Protein AF-A0AAD9L0F9-F1 (afdb_monomer)

Nearest PDB structures (foldseek):
  2arp-assembly1_F-2  TM=4.685E-01  e=6.648E+00  Rattus norvegicus

Radius of gyration: 15.91 Å; Cα contacts (8 Å, |Δi|>4): 81; chains: 1; bounding box: 35×24×46 Å

Mean predicted aligned error: 8.91 Å

Structure (mmCIF, N/CA/C/O backbone):
data_AF-A0AAD9L0F9-F1
#
_entry.id   AF-A0AAD9L0F9-F1
#
loop_
_atom_site.group_PDB
_atom_site.id
_atom_site.type_symbol
_atom_site.label_atom_id
_atom_site.label_alt_id
_atom_site.label_comp_id
_atom_site.label_asym_id
_atom_site.label_entity_id
_atom_site.label_seq_id
_atom_site.pdbx_PDB_ins_code
_atom_site.Cartn_x
_atom_site.Cartn_y
_atom_site.Cartn_z
_atom_site.occupancy
_atom_site.B_iso_or_equiv
_atom_site.auth_seq_id
_atom_site.auth_comp_id
_atom_site.auth_asym_id
_atom_site.auth_atom_id
_atom_site.pdbx_PDB_model_num
ATOM 1 N N . MET A 1 1 ? -2.535 0.886 19.279 1.00 85.19 1 MET A N 1
ATOM 2 C CA . MET A 1 1 ? -1.214 0.235 19.424 1.00 85.19 1 MET A CA 1
ATOM 3 C C . MET A 1 1 ? -0.715 -0.176 18.039 1.00 85.19 1 MET A C 1
ATOM 5 O O . MET A 1 1 ? -1.526 -0.684 17.273 1.00 85.19 1 MET A O 1
ATOM 9 N N . PRO A 1 2 ? 0.547 0.106 17.666 1.00 89.12 2 PRO A N 1
ATOM 10 C CA . PRO A 1 2 ? 1.113 -0.340 16.391 1.00 89.12 2 PRO A CA 1
ATOM 11 C C . PRO A 1 2 ? 1.592 -1.800 16.456 1.00 89.12 2 PRO A C 1
ATOM 13 O O . PRO A 1 2 ? 2.161 -2.222 17.460 1.00 89.12 2 PRO A O 1
ATOM 16 N N . PHE A 1 3 ? 1.400 -2.548 15.371 1.00 86.69 3 PHE A N 1
ATOM 17 C CA . PHE A 1 3 ? 1.924 -3.895 15.153 1.00 86.69 3 PHE A CA 1
ATOM 18 C C . PHE A 1 3 ? 2.208 -4.110 13.661 1.00 86.69 3 PHE A C 1
ATOM 20 O O . PHE A 1 3 ? 1.314 -3.962 12.830 1.00 86.69 3 PHE A O 1
ATOM 27 N N . LEU A 1 4 ? 3.450 -4.475 13.325 1.00 88.62 4 LEU A N 1
ATOM 28 C CA . LEU A 1 4 ? 3.916 -4.608 11.937 1.00 88.62 4 LEU A CA 1
ATOM 29 C C . LEU A 1 4 ? 3.576 -3.350 11.105 1.00 88.62 4 LEU A C 1
ATOM 31 O O . LEU A 1 4 ? 3.992 -2.245 11.459 1.00 88.62 4 LEU A O 1
ATOM 35 N N . ASP A 1 5 ? 2.801 -3.532 10.035 1.00 87.75 5 ASP A N 1
ATOM 36 C CA . ASP A 1 5 ? 2.369 -2.506 9.085 1.00 87.75 5 ASP A CA 1
ATOM 37 C C . ASP A 1 5 ? 1.025 -1.858 9.470 1.00 87.75 5 ASP A C 1
ATOM 39 O O . ASP A 1 5 ? 0.464 -1.107 8.675 1.00 87.75 5 ASP A O 1
ATOM 43 N N . ALA A 1 6 ? 0.477 -2.134 10.659 1.00 91.19 6 ALA A N 1
ATOM 44 C CA . ALA A 1 6 ? -0.840 -1.657 11.073 1.00 91.19 6 ALA A CA 1
ATOM 45 C C . ALA A 1 6 ? -0.819 -0.965 12.445 1.00 91.19 6 ALA A C 1
ATOM 47 O O . ALA A 1 6 ? -0.097 -1.355 13.359 1.00 91.19 6 ALA A O 1
ATOM 48 N N . ILE A 1 7 ? -1.661 0.048 12.623 1.00 94.00 7 ILE A N 1
ATOM 49 C CA . ILE A 1 7 ? -2.118 0.523 13.928 1.00 94.00 7 ILE A CA 1
ATOM 50 C C . ILE A 1 7 ? -3.521 -0.015 14.134 1.00 94.00 7 ILE A C 1
ATOM 52 O O . ILE A 1 7 ? -4.372 0.144 13.264 1.00 94.00 7 ILE A O 1
ATOM 56 N N . PHE A 1 8 ? -3.778 -0.572 15.312 1.00 93.44 8 PHE A N 1
ATOM 57 C CA . PHE A 1 8 ? -5.137 -0.831 15.758 1.00 93.44 8 PHE A CA 1
ATOM 58 C C . PHE A 1 8 ? -5.550 0.112 16.883 1.00 93.44 8 PHE A C 1
ATOM 60 O O . PHE A 1 8 ? -4.780 0.392 17.811 1.00 93.44 8 PHE A O 1
ATOM 67 N N . THR A 1 9 ? -6.791 0.572 16.804 1.00 94.00 9 THR A N 1
ATOM 68 C CA . THR A 1 9 ? -7.411 1.497 17.749 1.00 94.00 9 THR A CA 1
ATOM 69 C C . THR A 1 9 ? -8.755 0.924 18.162 1.00 94.00 9 THR A C 1
ATOM 71 O O . THR A 1 9 ? -9.591 0.618 17.313 1.00 94.00 9 THR A O 1
ATOM 74 N N . ARG A 1 10 ? -8.963 0.764 19.470 1.00 94.88 10 ARG A N 1
ATOM 75 C CA . ARG A 1 10 ? -10.257 0.355 20.015 1.00 94.88 10 ARG A CA 1
ATOM 76 C C . ARG A 1 10 ? -11.195 1.561 20.005 1.00 94.88 10 ARG A C 1
ATOM 78 O O . ARG A 1 10 ? -10.814 2.622 20.494 1.00 94.88 10 ARG A O 1
ATOM 85 N N . LYS A 1 11 ? -12.379 1.398 19.425 1.00 93.81 11 LYS A N 1
ATOM 86 C CA . LYS A 1 11 ? -13.441 2.406 19.415 1.00 93.81 11 LYS A CA 1
ATOM 87 C C . LYS A 1 11 ? -14.258 2.344 20.709 1.00 93.81 11 LYS A C 1
ATOM 89 O O . LYS A 1 11 ? -14.167 1.378 21.467 1.00 93.81 11 LYS A O 1
ATOM 94 N N . GLU A 1 12 ? -15.072 3.370 20.940 1.00 94.75 12 GLU A N 1
ATOM 95 C CA . GLU A 1 12 ? -15.952 3.477 22.114 1.00 94.75 12 GLU A CA 1
ATOM 96 C C . GLU A 1 12 ? -16.996 2.352 22.177 1.00 94.75 12 GLU A C 1
ATOM 98 O O . GLU A 1 12 ? -17.285 1.840 23.254 1.00 94.75 12 GLU A O 1
ATOM 103 N N . ASP A 1 13 ? -17.481 1.894 21.020 1.00 95.06 13 ASP A N 1
ATOM 104 C CA . ASP A 1 13 ? -18.403 0.755 20.883 1.00 95.06 13 ASP A CA 1
ATOM 105 C C . ASP A 1 13 ? -17.738 -0.616 21.131 1.00 95.06 13 ASP A C 1
ATOM 107 O O . ASP A 1 13 ? -18.387 -1.658 21.060 1.00 95.06 13 ASP A O 1
ATOM 111 N N . GLY A 1 14 ? -16.433 -0.636 21.416 1.00 93.00 14 GLY A N 1
ATOM 112 C CA . GLY A 1 14 ? -15.652 -1.846 21.644 1.00 93.00 14 GLY A CA 1
ATOM 113 C C . GLY A 1 14 ? -15.100 -2.506 20.378 1.00 93.00 14 GLY A C 1
ATOM 114 O O . GLY A 1 14 ? -14.283 -3.418 20.511 1.00 93.00 14 GLY A O 1
ATOM 115 N N . SER A 1 15 ? -15.465 -2.040 19.178 1.00 94.44 15 SER A N 1
ATOM 116 C CA . SER A 1 15 ? -14.901 -2.530 17.915 1.00 94.44 15 SER A CA 1
ATOM 117 C C . SER A 1 15 ? -13.447 -2.079 17.717 1.00 94.44 15 SER A C 1
ATOM 119 O O . SER A 1 15 ? -12.946 -1.173 18.392 1.00 94.44 15 SER A O 1
ATOM 121 N N . VAL A 1 16 ? -12.733 -2.728 16.792 1.00 93.88 16 VAL A N 1
ATOM 122 C CA . VAL A 1 16 ? -11.330 -2.418 16.488 1.00 93.88 16 VAL A CA 1
ATOM 123 C C . VAL A 1 16 ? -11.218 -1.850 15.082 1.00 93.88 16 VAL A C 1
ATOM 125 O O . VAL A 1 16 ? -11.619 -2.476 14.105 1.00 93.88 16 VAL A O 1
ATOM 128 N N . LYS A 1 17 ? -10.636 -0.658 14.992 1.00 94.06 17 LYS A N 1
ATOM 129 C CA . LYS A 1 17 ? -10.247 -0.008 13.746 1.00 94.06 17 LYS A CA 1
ATOM 130 C C . LYS A 1 17 ? -8.794 -0.329 13.437 1.00 94.06 17 LYS A C 1
ATOM 132 O O . LYS A 1 17 ? -7.956 -0.187 14.326 1.00 94.06 17 LYS A O 1
ATOM 137 N N . PHE A 1 18 ? -8.494 -0.657 12.186 1.00 94.94 18 PHE A N 1
ATOM 138 C CA . PHE A 1 18 ? -7.125 -0.810 11.702 1.00 94.94 18 PHE A CA 1
ATOM 139 C C . PHE A 1 18 ? -6.796 0.267 10.666 1.00 94.94 18 PHE A C 1
ATOM 141 O O . PHE A 1 18 ? -7.629 0.612 9.827 1.00 94.94 18 PHE A O 1
ATOM 148 N N . THR A 1 19 ? -5.578 0.800 10.730 1.00 94.25 19 THR A N 1
ATOM 149 C CA . THR A 1 19 ? -5.014 1.743 9.753 1.00 94.25 19 THR A CA 1
ATOM 150 C C . THR A 1 19 ? -3.576 1.366 9.440 1.00 94.25 19 THR A C 1
ATOM 152 O O . THR A 1 19 ? -2.895 0.786 10.281 1.00 94.25 19 THR A O 1
ATOM 155 N N . LEU A 1 20 ? -3.076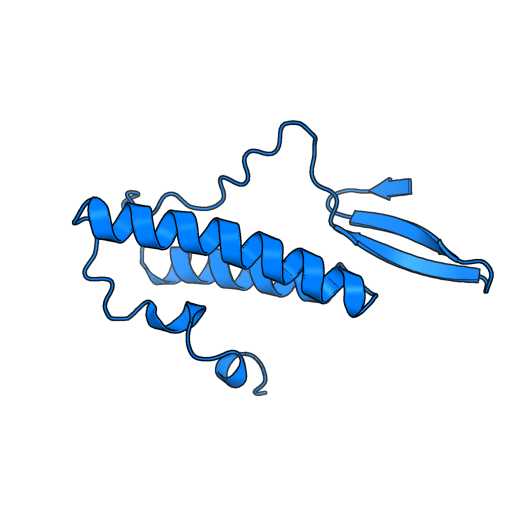 1.723 8.260 1.00 93.06 20 LEU A N 1
ATOM 156 C CA . LEU A 1 20 ? -1.677 1.472 7.916 1.00 93.06 20 LEU A CA 1
ATOM 157 C C . LEU A 1 20 ? -0.713 2.282 8.790 1.00 93.06 20 LEU A C 1
ATOM 159 O O . LEU A 1 20 ? -0.930 3.463 9.053 1.00 93.06 20 LEU A O 1
ATOM 163 N N . GLN A 1 21 ? 0.386 1.646 9.191 1.00 91.00 21 GLN A N 1
ATOM 164 C CA . GLN A 1 21 ? 1.487 2.286 9.894 1.00 91.00 21 GLN A CA 1
ATOM 165 C C . GLN A 1 21 ? 2.671 2.493 8.956 1.00 91.00 21 GLN A C 1
ATOM 167 O O . GLN A 1 21 ? 3.209 1.546 8.386 1.00 91.00 21 GLN A O 1
ATOM 172 N N . ARG A 1 22 ? 3.141 3.739 8.857 1.00 90.38 22 ARG A N 1
ATOM 173 C CA . ARG A 1 22 ? 4.412 4.086 8.206 1.00 90.38 22 ARG A CA 1
ATOM 174 C C . ARG A 1 22 ? 5.371 4.651 9.245 1.00 90.38 22 ARG A C 1
ATOM 176 O O . ARG A 1 22 ? 4.999 5.489 10.063 1.00 90.38 22 ARG A O 1
ATOM 183 N N . LYS A 1 23 ? 6.622 4.184 9.234 1.00 89.69 23 LYS A N 1
ATOM 184 C CA . LYS A 1 23 ? 7.674 4.741 10.097 1.00 89.69 23 LYS A CA 1
ATOM 185 C C . LYS A 1 23 ? 8.026 6.157 9.639 1.00 89.69 23 LYS A C 1
ATOM 187 O O . LYS A 1 23 ? 7.954 6.455 8.453 1.00 89.69 23 LYS A O 1
ATOM 192 N N . LYS A 1 24 ? 8.507 6.999 10.559 1.00 89.75 24 LYS A N 1
ATOM 193 C CA . LYS A 1 24 ? 8.978 8.362 10.241 1.00 89.75 24 LYS A CA 1
ATOM 194 C C . LYS A 1 24 ? 10.090 8.383 9.180 1.00 89.75 24 LYS A C 1
ATOM 196 O O . LYS A 1 24 ? 10.217 9.351 8.447 1.00 89.75 24 LYS A O 1
ATOM 201 N N . THR A 1 25 ? 10.884 7.317 9.098 1.00 92.69 25 THR A N 1
ATOM 202 C CA . THR A 1 25 ? 11.967 7.145 8.117 1.00 92.69 25 THR A CA 1
ATOM 203 C C . THR A 1 25 ? 11.522 6.461 6.819 1.00 92.69 25 THR A C 1
ATOM 205 O O . THR A 1 25 ? 12.364 6.140 5.986 1.00 92.69 25 THR A O 1
ATOM 208 N N . HIS A 1 26 ? 10.226 6.189 6.636 1.00 90.25 26 HIS A N 1
ATOM 209 C CA . HIS A 1 26 ? 9.713 5.577 5.413 1.00 90.25 26 HIS A CA 1
ATOM 210 C C . HIS A 1 26 ? 9.822 6.567 4.246 1.00 90.25 26 HIS A C 1
ATOM 212 O O . HIS A 1 26 ? 9.276 7.663 4.312 1.00 90.25 26 HIS A O 1
ATOM 218 N N . THR A 1 27 ? 10.518 6.178 3.179 1.00 90.06 27 THR A N 1
ATOM 219 C CA . THR A 1 27 ? 10.778 7.034 2.006 1.00 90.06 27 THR A CA 1
ATOM 220 C C . THR A 1 27 ? 9.718 6.908 0.915 1.00 90.06 27 THR A C 1
ATOM 222 O O . THR A 1 27 ? 9.844 7.529 -0.134 1.00 90.06 27 THR A O 1
ATOM 225 N N . ASP A 1 28 ? 8.718 6.044 1.119 1.00 89.56 28 ASP A N 1
ATOM 226 C CA . ASP A 1 28 ? 7.769 5.608 0.089 1.00 89.56 28 ASP A CA 1
ATOM 227 C C . ASP A 1 28 ? 8.439 4.967 -1.144 1.00 89.56 28 ASP A C 1
ATOM 229 O O . ASP A 1 28 ? 7.768 4.723 -2.148 1.00 89.56 28 ASP A O 1
ATOM 233 N N . GLN A 1 29 ? 9.733 4.610 -1.050 1.00 86.62 29 GLN A N 1
ATOM 234 C CA . GLN A 1 29 ? 10.527 3.995 -2.114 1.00 86.62 29 GLN A CA 1
ATOM 235 C C . GLN A 1 29 ? 10.209 2.506 -2.302 1.00 86.62 29 GLN A C 1
ATOM 237 O O . GLN A 1 29 ? 10.906 1.634 -1.789 1.00 86.62 29 GLN A O 1
ATOM 242 N N . HIS A 1 30 ? 9.146 2.201 -3.045 1.00 84.44 30 HIS A N 1
ATOM 243 C CA . HIS A 1 30 ? 8.685 0.823 -3.239 1.00 84.44 30 HIS A CA 1
ATOM 244 C C . HIS A 1 30 ? 9.186 0.157 -4.521 1.00 84.44 30 HIS A C 1
ATOM 246 O O . HIS A 1 30 ? 9.263 -1.069 -4.587 1.00 84.44 30 HIS A O 1
ATOM 252 N N . LEU A 1 31 ? 9.478 0.940 -5.560 1.00 80.38 31 LEU A N 1
ATOM 253 C CA . LEU A 1 31 ? 9.766 0.402 -6.883 1.00 80.38 31 LEU A CA 1
ATOM 254 C C . LEU A 1 31 ? 10.764 1.284 -7.627 1.00 80.38 31 LEU A C 1
ATOM 256 O O . LEU A 1 31 ? 10.512 2.462 -7.858 1.00 80.38 31 LEU A O 1
ATOM 260 N N . ASN A 1 32 ? 11.877 0.691 -8.059 1.00 80.31 32 ASN A N 1
ATOM 261 C CA . ASN A 1 32 ? 12.779 1.330 -9.009 1.00 80.31 32 ASN A CA 1
ATOM 262 C C . ASN A 1 32 ? 12.415 0.892 -10.433 1.00 80.31 32 ASN A C 1
ATOM 264 O O . ASN A 1 32 ? 12.691 -0.239 -10.835 1.00 80.31 32 ASN A O 1
ATOM 268 N N . PHE A 1 33 ? 11.816 1.788 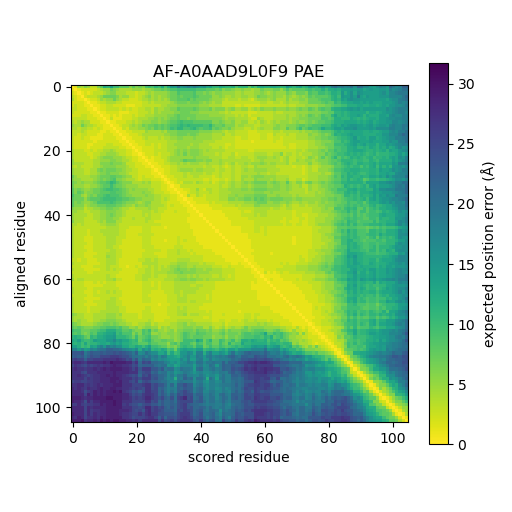-11.217 1.00 72.88 33 PHE A N 1
ATOM 269 C CA . PHE A 1 33 ? 11.430 1.478 -12.595 1.00 72.88 33 PHE A CA 1
ATOM 270 C C . PHE A 1 33 ? 12.621 1.293 -13.538 1.00 72.88 33 PHE A C 1
ATOM 272 O O . PHE A 1 33 ? 12.473 0.576 -14.526 1.00 72.88 33 PHE A O 1
ATOM 279 N N . ALA A 1 34 ? 13.793 1.834 -13.202 1.00 75.00 34 ALA A N 1
ATOM 280 C CA . ALA A 1 34 ? 15.029 1.647 -13.957 1.00 75.00 34 ALA A CA 1
ATOM 281 C C . ALA A 1 34 ? 15.690 0.280 -13.746 1.00 75.00 34 ALA A C 1
ATOM 283 O O . ALA A 1 34 ? 16.595 -0.082 -14.492 1.00 75.00 34 ALA A O 1
ATOM 284 N N . SER A 1 35 ? 15.249 -0.505 -12.757 1.00 81.12 35 SER A N 1
ATOM 285 C CA . SER A 1 35 ? 15.813 -1.837 -12.535 1.00 81.12 35 SER A CA 1
ATOM 286 C C . SER A 1 35 ? 15.529 -2.768 -13.721 1.00 81.12 35 SER A C 1
ATOM 288 O O . SER A 1 35 ? 14.469 -2.691 -14.351 1.00 81.12 35 SER A O 1
ATOM 290 N N . HIS A 1 36 ? 16.427 -3.719 -13.984 1.00 82.75 36 HIS A N 1
ATOM 291 C CA . HIS A 1 36 ? 16.256 -4.743 -15.025 1.00 82.75 36 HIS A CA 1
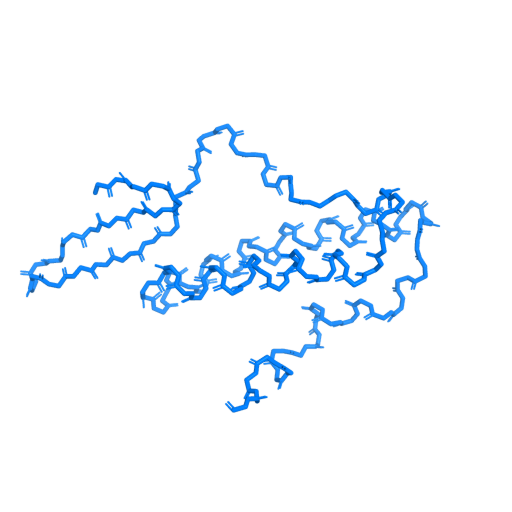ATOM 292 C C . HIS A 1 36 ? 15.267 -5.862 -14.622 1.00 82.75 36 HIS A C 1
ATOM 294 O O . HIS A 1 36 ? 15.395 -7.014 -15.021 1.00 82.75 36 HIS A O 1
ATOM 300 N N . GLN A 1 37 ? 14.279 -5.556 -13.779 1.00 81.06 37 GLN A N 1
ATOM 301 C CA . GLN A 1 37 ? 13.265 -6.526 -13.375 1.00 81.06 37 GLN A CA 1
ATOM 302 C C . GLN A 1 37 ? 12.172 -6.673 -14.445 1.00 81.06 37 GLN A C 1
ATOM 304 O O . GLN A 1 3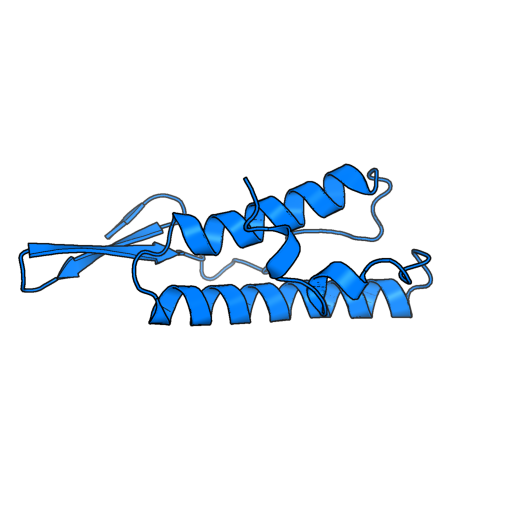7 ? 11.756 -5.666 -15.037 1.00 81.06 37 GLN A O 1
ATOM 309 N N . PRO A 1 38 ? 11.638 -7.893 -14.651 1.00 84.88 38 PRO A N 1
ATOM 310 C CA . PRO A 1 38 ? 10.517 -8.124 -15.551 1.00 84.88 38 PRO A CA 1
ATOM 311 C C . PRO A 1 38 ? 9.297 -7.255 -15.220 1.00 84.88 38 PRO A C 1
ATOM 313 O O . PRO A 1 38 ? 8.961 -7.027 -14.055 1.00 84.88 38 PRO A O 1
ATOM 316 N N . LYS A 1 39 ? 8.563 -6.832 -16.256 1.00 79.19 39 LYS A N 1
ATOM 317 C CA . LYS A 1 39 ? 7.368 -5.979 -16.112 1.00 79.19 39 LYS A CA 1
ATOM 318 C C . LYS A 1 39 ? 6.327 -6.564 -15.149 1.00 79.19 39 LYS A C 1
ATOM 320 O O . LYS A 1 39 ? 5.771 -5.833 -14.334 1.00 79.19 39 LYS A O 1
ATOM 325 N N . HIS A 1 40 ? 6.084 -7.875 -15.211 1.00 79.56 40 HIS A N 1
ATOM 326 C CA . HIS A 1 40 ? 5.084 -8.536 -14.368 1.00 79.56 40 HIS A CA 1
ATOM 327 C C . HIS A 1 40 ? 5.415 -8.430 -12.870 1.00 79.56 40 HIS A C 1
ATOM 329 O O . HIS A 1 40 ? 4.508 -8.269 -12.059 1.00 79.56 40 HIS A O 1
ATOM 335 N N . GLN A 1 41 ? 6.701 -8.450 -12.503 1.00 83.50 41 GLN A N 1
ATOM 336 C CA . GLN A 1 41 ? 7.143 -8.314 -11.116 1.00 83.50 41 GLN A CA 1
ATOM 337 C C . GLN A 1 41 ? 6.879 -6.896 -10.600 1.00 83.50 41 GLN A C 1
ATOM 339 O O . GLN A 1 41 ? 6.320 -6.721 -9.519 1.00 83.50 41 GLN A O 1
ATOM 344 N N . LYS A 1 42 ? 7.194 -5.880 -11.415 1.00 80.19 42 LYS A N 1
ATOM 345 C CA . LYS A 1 42 ? 6.912 -4.470 -11.105 1.00 80.19 42 LYS A CA 1
ATOM 346 C C . LYS A 1 42 ? 5.409 -4.230 -10.907 1.00 80.19 42 LYS A C 1
ATOM 348 O O . LYS A 1 42 ? 5.005 -3.599 -9.935 1.00 80.19 42 LYS A O 1
ATOM 353 N N . LEU A 1 43 ? 4.570 -4.800 -11.776 1.00 82.19 43 LEU A N 1
ATOM 354 C CA . LEU A 1 43 ? 3.108 -4.749 -11.638 1.00 82.19 43 LEU A CA 1
ATOM 355 C C . LEU A 1 43 ? 2.602 -5.506 -10.402 1.00 82.19 43 LEU A C 1
ATOM 357 O O . LEU A 1 43 ? 1.669 -5.047 -9.747 1.00 82.19 43 LEU A O 1
ATOM 361 N N . GLY A 1 44 ? 3.215 -6.643 -10.066 1.00 84.94 44 GLY A N 1
ATOM 362 C CA . GLY A 1 44 ? 2.906 -7.403 -8.855 1.00 84.94 44 GLY A CA 1
ATOM 363 C C . GLY A 1 44 ? 3.107 -6.575 -7.587 1.00 84.94 44 GLY A C 1
ATOM 364 O O . GLY A 1 44 ? 2.240 -6.576 -6.717 1.00 84.94 44 GLY A O 1
ATOM 365 N N . ILE A 1 45 ? 4.187 -5.790 -7.528 1.00 87.94 45 ILE A N 1
ATOM 366 C CA . ILE A 1 45 ? 4.458 -4.869 -6.413 1.00 87.94 45 ILE A CA 1
ATOM 367 C C . ILE A 1 45 ? 3.358 -3.807 -6.310 1.00 87.94 45 ILE A C 1
ATOM 369 O O . ILE A 1 45 ? 2.800 -3.606 -5.235 1.00 87.94 45 ILE A O 1
ATOM 373 N N . VAL A 1 46 ? 2.986 -3.174 -7.427 1.00 85.75 46 VAL A N 1
ATOM 374 C CA . VAL A 1 46 ? 1.905 -2.171 -7.449 1.00 85.75 46 VAL A CA 1
ATOM 375 C C . VAL A 1 46 ? 0.585 -2.762 -6.944 1.00 85.75 46 VAL A C 1
ATOM 377 O O . VAL A 1 46 ? -0.076 -2.166 -6.094 1.00 85.75 46 VAL A O 1
ATOM 380 N N . ARG A 1 47 ? 0.218 -3.959 -7.418 1.00 87.50 47 ARG A N 1
ATOM 381 C CA . ARG A 1 47 ? -0.996 -4.661 -6.974 1.00 87.50 47 ARG A CA 1
ATOM 382 C C . ARG A 1 47 ? -0.954 -4.980 -5.485 1.00 87.50 47 ARG A C 1
ATOM 384 O O . ARG A 1 47 ? -1.942 -4.746 -4.799 1.00 87.50 47 ARG A O 1
ATOM 391 N N . ALA A 1 48 ? 0.178 -5.471 -4.985 1.00 90.12 48 ALA A N 1
ATOM 392 C CA . ALA A 1 48 ? 0.344 -5.789 -3.573 1.00 90.12 48 ALA A CA 1
ATOM 393 C C . ALA A 1 48 ? 0.187 -4.545 -2.684 1.00 90.12 48 ALA A C 1
ATOM 395 O O . ALA A 1 48 ? -0.508 -4.612 -1.675 1.00 90.12 48 ALA A O 1
ATOM 396 N N . LEU A 1 49 ? 0.758 -3.401 -3.079 1.00 89.88 49 LEU A N 1
ATOM 397 C CA . LEU A 1 49 ? 0.622 -2.141 -2.336 1.00 89.88 49 LEU A CA 1
ATOM 398 C C . LEU A 1 49 ? -0.828 -1.653 -2.282 1.00 89.88 49 LEU A C 1
ATOM 400 O O . LEU A 1 49 ? -1.304 -1.276 -1.215 1.00 89.88 49 LEU A O 1
ATOM 404 N N . MET A 1 50 ? -1.533 -1.695 -3.414 1.00 89.62 50 MET A N 1
ATOM 405 C CA . MET A 1 50 ? -2.937 -1.280 -3.486 1.00 89.62 50 MET A CA 1
ATOM 406 C C . MET A 1 50 ? -3.844 -2.215 -2.684 1.00 89.62 50 MET A C 1
ATOM 408 O O . MET A 1 50 ? -4.678 -1.743 -1.916 1.00 89.62 50 MET A O 1
ATOM 412 N N . ASN A 1 51 ? -3.637 -3.529 -2.805 1.00 91.44 51 ASN A N 1
ATOM 413 C CA . ASN A 1 51 ? -4.374 -4.520 -2.026 1.00 91.44 51 ASN A CA 1
ATOM 414 C C . ASN A 1 51 ? -4.135 -4.325 -0.525 1.00 91.44 51 ASN A C 1
ATOM 416 O O . ASN A 1 51 ? -5.070 -4.366 0.259 1.00 91.44 51 ASN A O 1
AT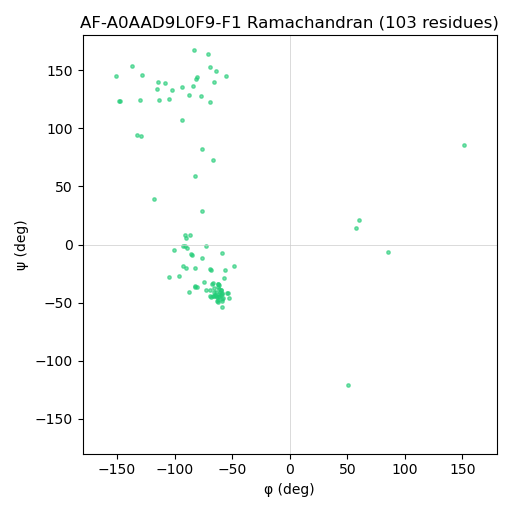OM 420 N N . ARG A 1 52 ? -2.893 -4.030 -0.124 1.00 91.50 52 ARG A N 1
ATOM 421 C CA . ARG A 1 52 ? -2.539 -3.757 1.272 1.00 91.50 52 ARG A CA 1
ATOM 422 C C . ARG A 1 52 ? -3.298 -2.558 1.852 1.00 91.50 52 ARG A C 1
ATOM 424 O O . ARG A 1 52 ? -3.710 -2.614 3.007 1.00 91.50 52 ARG A O 1
ATOM 431 N N . CYS A 1 53 ? -3.499 -1.489 1.079 1.00 91.44 53 CYS A N 1
ATOM 432 C CA . CYS A 1 53 ? -4.302 -0.345 1.526 1.00 91.44 53 CYS A CA 1
ATOM 433 C C . CYS A 1 53 ? -5.751 -0.725 1.825 1.00 91.44 53 CYS A C 1
ATOM 435 O O . CYS A 1 53 ? -6.309 -0.221 2.799 1.00 91.44 53 CYS A O 1
ATOM 437 N N . ASP A 1 54 ? -6.327 -1.611 1.015 1.00 90.38 54 ASP A N 1
ATOM 438 C CA . ASP A 1 54 ? -7.717 -2.036 1.150 1.00 90.38 54 ASP A CA 1
ATOM 439 C C . ASP A 1 54 ? -7.922 -3.110 2.229 1.00 90.38 54 ASP A C 1
ATOM 441 O O . ASP A 1 54 ? -8.918 -3.077 2.948 1.00 90.38 54 ASP A O 1
ATOM 445 N N . THR A 1 55 ? -6.977 -4.041 2.381 1.00 91.44 55 THR A N 1
ATOM 446 C CA . THR A 1 55 ? -7.118 -5.167 3.316 1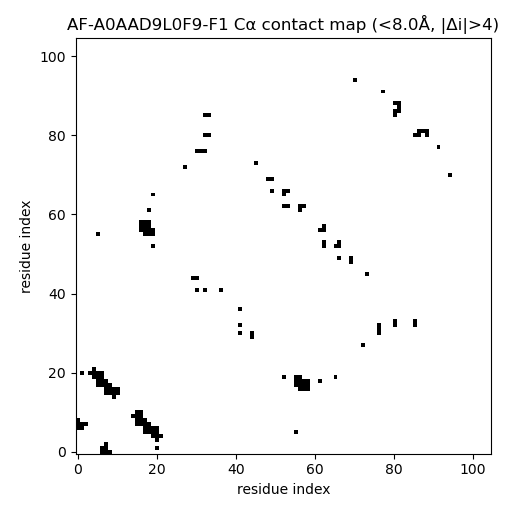.00 91.44 55 THR A CA 1
ATOM 447 C C . THR A 1 55 ? -6.756 -4.815 4.751 1.00 91.44 55 THR A C 1
ATOM 449 O O . THR A 1 55 ? -7.385 -5.328 5.673 1.00 91.44 55 THR A O 1
ATOM 452 N N . ILE A 1 56 ? -5.747 -3.962 4.966 1.00 92.44 56 ILE A N 1
ATOM 453 C CA . ILE A 1 56 ? -5.296 -3.612 6.322 1.00 92.44 56 ILE A CA 1
ATOM 454 C C . ILE A 1 56 ? -6.175 -2.526 6.941 1.00 92.44 56 ILE A C 1
ATOM 456 O O . ILE A 1 56 ? -6.401 -2.535 8.146 1.00 92.44 56 ILE A O 1
ATOM 460 N N . THR A 1 57 ? -6.660 -1.576 6.145 1.00 94.12 57 THR A N 1
ATOM 461 C CA . THR A 1 57 ? -7.440 -0.451 6.669 1.00 94.12 57 THR A CA 1
ATOM 462 C C . THR A 1 57 ? -8.912 -0.829 6.744 1.00 94.12 57 THR A C 1
ATOM 464 O O . THR A 1 57 ? -9.465 -1.277 5.749 1.00 94.12 57 THR A O 1
ATOM 467 N N . THR A 1 58 ? -9.581 -0.642 7.881 1.00 93.44 58 THR A N 1
ATOM 468 C CA . THR A 1 58 ? -10.992 -1.058 8.012 1.00 93.44 58 THR A CA 1
ATOM 469 C C . THR A 1 58 ? -11.985 0.004 7.562 1.00 93.44 58 THR A C 1
ATOM 471 O O . THR A 1 58 ? -12.980 -0.317 6.919 1.00 93.44 58 THR A O 1
ATOM 474 N N . GLU A 1 59 ? -11.735 1.270 7.892 1.00 93.81 59 GLU A N 1
ATOM 475 C CA . GLU A 1 59 ? -12.687 2.352 7.638 1.00 93.81 59 GLU A CA 1
ATOM 476 C C . GLU A 1 59 ? -12.568 2.894 6.217 1.00 93.81 59 GLU A C 1
ATOM 478 O O . GLU A 1 59 ? -11.477 3.207 5.739 1.00 93.81 59 GLU A O 1
ATOM 483 N N . GLU A 1 60 ? -13.708 3.121 5.571 1.00 92.50 60 GLU A N 1
ATOM 484 C CA . GLU A 1 60 ? -13.767 3.588 4.184 1.00 92.50 60 GLU A CA 1
ATOM 485 C C . GLU A 1 60 ? -13.096 4.961 3.978 1.00 92.50 60 GLU A C 1
ATOM 487 O O . GLU A 1 60 ? -12.466 5.217 2.949 1.00 92.50 60 GLU A O 1
ATOM 492 N N . GLY A 1 61 ? -13.197 5.857 4.965 1.00 93.00 61 GLY A N 1
ATOM 493 C CA . GLY A 1 61 ? -12.537 7.165 4.920 1.00 93.00 61 GLY A CA 1
ATOM 494 C C . GLY A 1 61 ? -11.011 7.049 4.911 1.00 93.00 61 GLY A C 1
ATOM 495 O O . GLY A 1 61 ? -10.338 7.684 4.095 1.00 93.00 61 GLY A O 1
ATOM 496 N N . ASP A 1 62 ? -10.468 6.181 5.763 1.00 92.69 62 ASP A N 1
ATOM 497 C CA . ASP A 1 62 ? -9.027 5.958 5.852 1.00 92.69 62 ASP A CA 1
ATOM 498 C C . ASP A 1 62 ? -8.516 5.182 4.638 1.00 92.69 62 ASP A C 1
ATOM 500 O O . ASP A 1 62 ? -7.487 5.553 4.078 1.00 92.69 62 ASP A O 1
ATOM 504 N N . LYS A 1 63 ? -9.272 4.190 4.142 1.00 93.56 63 LYS A N 1
ATOM 505 C CA . LYS A 1 63 ? -8.965 3.489 2.884 1.00 93.56 63 LYS A CA 1
ATOM 506 C C . LYS A 1 63 ? -8.777 4.468 1.730 1.00 93.56 63 LYS A C 1
ATOM 508 O O . LYS A 1 63 ? -7.806 4.374 0.980 1.00 93.56 63 LYS A O 1
ATOM 513 N N . LYS A 1 64 ? -9.681 5.443 1.592 1.00 92.06 64 LYS A N 1
ATOM 514 C CA . LYS A 1 64 ? -9.590 6.482 0.553 1.00 92.06 64 LYS A CA 1
ATOM 515 C C . LYS A 1 64 ? -8.359 7.366 0.732 1.00 92.06 64 LYS A C 1
ATOM 517 O O . LYS A 1 64 ? -7.715 7.693 -0.266 1.00 92.06 64 LYS A O 1
ATOM 522 N N . CYS A 1 65 ? -8.026 7.738 1.967 1.00 93.06 65 CYS A N 1
ATOM 523 C CA . CYS A 1 65 ? -6.829 8.522 2.271 1.00 93.06 65 CYS A CA 1
ATOM 524 C C . CYS A 1 65 ? -5.551 7.756 1.889 1.00 93.06 65 CYS A C 1
ATOM 526 O O . CYS A 1 65 ? -4.724 8.258 1.126 1.00 93.06 65 CYS A O 1
ATOM 528 N N . GLU A 1 66 ? -5.450 6.499 2.319 1.00 93.12 66 GLU A N 1
ATOM 529 C CA . GLU A 1 66 ? -4.328 5.605 2.031 1.00 93.12 66 GLU A CA 1
ATOM 530 C C . GLU A 1 66 ? -4.161 5.342 0.537 1.00 93.12 66 GLU A C 1
ATOM 532 O O . GLU A 1 66 ? -3.066 5.447 -0.021 1.00 93.12 66 GLU A O 1
ATOM 537 N N . MET A 1 67 ? -5.268 5.072 -0.147 1.00 91.56 67 MET A N 1
ATOM 538 C CA . MET A 1 67 ? -5.265 4.832 -1.581 1.00 91.56 67 MET A CA 1
ATOM 539 C C . MET A 1 67 ? -4.910 6.100 -2.370 1.00 91.56 67 MET A C 1
ATOM 541 O O . MET A 1 67 ? -4.230 6.019 -3.394 1.00 91.56 67 MET A O 1
ATOM 545 N N . LYS A 1 68 ? -5.312 7.286 -1.896 1.00 91.44 68 LYS A N 1
ATOM 546 C CA . LYS A 1 68 ? -4.883 8.568 -2.474 1.00 91.44 68 LYS A CA 1
ATOM 547 C C . LYS A 1 68 ? -3.379 8.782 -2.290 1.00 91.44 68 LYS A C 1
ATOM 549 O O . LYS A 1 68 ? -2.722 9.171 -3.256 1.00 91.44 68 LYS A O 1
ATOM 554 N N . HIS A 1 69 ? -2.841 8.491 -1.104 1.00 92.31 69 HIS A N 1
ATOM 555 C CA . HIS A 1 69 ? -1.403 8.567 -0.822 1.00 92.31 69 HIS A CA 1
ATOM 556 C C . HIS A 1 69 ? -0.603 7.648 -1.754 1.00 92.31 69 HIS A C 1
ATOM 558 O O . HIS A 1 69 ? 0.251 8.122 -2.503 1.00 92.31 69 HIS A O 1
ATOM 564 N N . MET A 1 70 ? -0.955 6.358 -1.820 1.00 90.12 70 MET A N 1
ATOM 565 C CA . MET A 1 70 ? -0.281 5.398 -2.706 1.00 90.12 70 MET A CA 1
ATOM 566 C C . MET A 1 70 ? -0.371 5.783 -4.185 1.00 90.12 70 MET A C 1
ATOM 568 O O . MET A 1 70 ? 0.611 5.650 -4.911 1.00 90.12 70 MET A O 1
ATOM 572 N N . ARG A 1 71 ? -1.509 6.312 -4.656 1.00 87.94 71 ARG A N 1
ATOM 573 C CA . ARG A 1 71 ? -1.619 6.822 -6.035 1.00 87.94 71 ARG A CA 1
ATOM 574 C C . ARG A 1 71 ? -0.669 7.989 -6.303 1.00 87.94 71 ARG A C 1
ATOM 576 O O . ARG A 1 71 ? -0.143 8.075 -7.409 1.00 87.94 71 ARG A O 1
ATOM 583 N N . GLY A 1 72 ? -0.449 8.869 -5.326 1.00 88.88 72 GLY A N 1
ATOM 584 C CA . GLY A 1 72 ? 0.528 9.956 -5.429 1.00 88.88 72 GLY A CA 1
ATOM 585 C C . GLY A 1 72 ? 1.953 9.426 -5.587 1.00 88.88 72 GLY A C 1
ATOM 586 O O . GLY A 1 72 ? 2.648 9.799 -6.531 1.00 88.88 72 GLY A O 1
ATOM 587 N N . VAL A 1 73 ? 2.340 8.479 -4.731 1.00 86.25 73 VAL A N 1
ATOM 588 C CA . VAL A 1 73 ? 3.648 7.804 -4.783 1.00 86.25 73 VAL A CA 1
ATOM 589 C C . VAL A 1 73 ? 3.860 7.098 -6.128 1.00 86.25 73 VAL A C 1
ATOM 591 O O . VAL A 1 73 ? 4.893 7.262 -6.772 1.00 86.25 73 VAL A O 1
ATOM 594 N N . LEU A 1 74 ? 2.864 6.344 -6.600 1.00 83.12 74 LEU A N 1
ATOM 595 C CA . LEU A 1 74 ? 2.946 5.626 -7.874 1.00 83.12 74 LEU A CA 1
ATOM 596 C C . LEU A 1 74 ? 2.995 6.561 -9.088 1.00 83.12 74 LEU A C 1
ATOM 598 O O . LEU A 1 74 ? 3.664 6.245 -10.072 1.00 83.12 74 LEU A O 1
ATOM 602 N N . ARG A 1 75 ? 2.317 7.713 -9.022 1.00 81.06 75 ARG A N 1
ATOM 603 C CA . ARG A 1 75 ? 2.366 8.737 -10.074 1.00 81.06 75 ARG A CA 1
ATOM 604 C C . ARG A 1 75 ? 3.756 9.351 -10.195 1.00 81.06 75 ARG A C 1
ATOM 606 O O . ARG A 1 75 ? 4.261 9.447 -11.305 1.00 81.06 75 ARG A O 1
ATOM 613 N N . PHE A 1 76 ? 4.396 9.676 -9.071 1.00 75.88 76 PHE A N 1
ATOM 614 C CA . PHE A 1 76 ? 5.773 10.175 -9.075 1.00 75.88 76 PHE A CA 1
ATOM 615 C C . PHE A 1 76 ? 6.713 9.228 -9.833 1.00 75.88 76 PHE A C 1
ATOM 617 O O . PHE A 1 76 ? 7.526 9.663 -10.648 1.00 75.88 76 PHE A O 1
ATOM 624 N N . TYR A 1 77 ? 6.553 7.918 -9.639 1.00 71.44 77 TYR A N 1
ATOM 625 C CA . TYR A 1 77 ? 7.350 6.947 -10.377 1.00 71.44 77 TYR A CA 1
ATOM 626 C C . TYR A 1 77 ? 7.034 6.858 -11.863 1.00 71.44 77 TYR A C 1
ATOM 628 O O . TYR A 1 77 ? 7.947 6.669 -12.665 1.00 71.44 77 TYR A O 1
ATOM 636 N N . HIS A 1 78 ? 5.756 6.951 -12.225 1.00 68.88 78 HIS A N 1
ATOM 637 C CA . HIS A 1 78 ? 5.337 6.977 -13.619 1.00 68.88 78 HIS A CA 1
ATOM 638 C C . HIS A 1 78 ? 5.984 8.156 -14.355 1.00 68.88 78 HIS A C 1
ATOM 640 O O . HIS A 1 78 ? 6.602 7.960 -15.401 1.00 68.88 78 HIS A O 1
ATOM 646 N N . ASP A 1 79 ? 5.916 9.349 -13.766 1.00 68.12 79 ASP A N 1
ATOM 647 C CA . ASP A 1 79 ? 6.464 10.570 -14.357 1.00 68.12 79 ASP A CA 1
ATOM 648 C C . ASP A 1 79 ? 7.996 10.491 -14.446 1.00 68.12 79 ASP A C 1
ATOM 650 O O . ASP A 1 79 ? 8.582 10.803 -15.483 1.00 68.12 79 ASP A O 1
ATOM 654 N N . PHE A 1 80 ? 8.658 9.965 -13.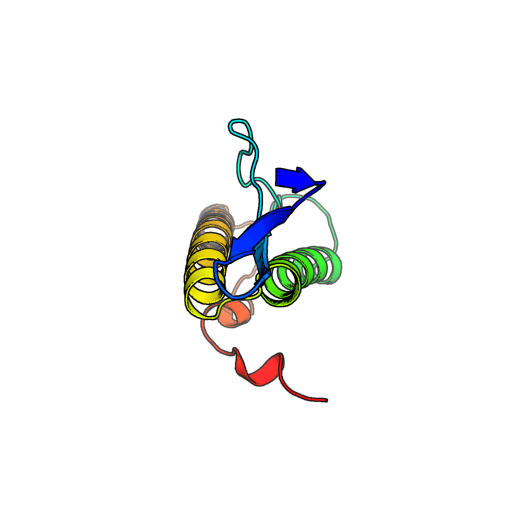409 1.00 63.91 80 PHE A N 1
ATOM 655 C CA . PHE A 1 80 ? 10.098 9.694 -13.438 1.00 63.91 80 PHE A CA 1
ATOM 656 C C . PHE A 1 80 ? 10.491 8.732 -14.571 1.00 63.91 80 PHE A C 1
ATOM 658 O O . PHE A 1 80 ? 11.482 8.946 -15.272 1.00 63.91 80 PHE A O 1
ATOM 665 N N . ALA A 1 81 ? 9.710 7.672 -14.778 1.00 62.09 81 ALA A N 1
ATOM 666 C CA . ALA A 1 81 ? 10.005 6.655 -15.776 1.00 62.09 81 ALA A CA 1
ATOM 667 C C . ALA A 1 81 ? 9.729 7.128 -17.218 1.00 62.09 81 ALA A C 1
ATOM 669 O O . ALA A 1 81 ? 10.471 6.738 -18.123 1.00 62.09 81 ALA A O 1
ATOM 670 N N . GLN A 1 82 ? 8.728 7.996 -17.431 1.00 61.31 82 GLN A N 1
ATOM 671 C CA . GLN A 1 82 ? 8.485 8.660 -18.719 1.00 61.31 82 GLN A CA 1
ATOM 672 C C . GLN A 1 82 ? 9.594 9.664 -19.063 1.00 61.31 82 GLN A C 1
ATOM 674 O O . GLN A 1 82 ? 10.119 9.635 -20.175 1.00 61.31 82 GLN A O 1
ATOM 679 N N . ASN A 1 83 ? 10.010 10.492 -18.100 1.00 59.19 83 ASN A N 1
ATOM 680 C CA . ASN A 1 83 ? 11.037 11.521 -18.309 1.00 59.19 83 ASN A CA 1
ATOM 681 C C . ASN A 1 83 ? 12.444 10.949 -18.538 1.00 59.19 83 ASN A C 1
ATOM 683 O O . ASN A 1 83 ? 13.295 11.619 -19.114 1.00 59.19 83 ASN A O 1
ATOM 687 N N . SER A 1 84 ? 12.692 9.709 -18.111 1.00 53.56 84 SER A N 1
ATOM 688 C CA . SER A 1 84 ? 14.005 9.069 -18.245 1.00 53.56 84 SER A CA 1
ATOM 689 C C . SER A 1 84 ? 14.154 8.232 -19.528 1.00 53.56 84 SER A C 1
ATOM 691 O O . SER A 1 84 ? 15.214 7.655 -19.757 1.00 53.56 84 SER A O 1
ATOM 693 N N . ASN A 1 85 ? 13.114 8.140 -20.372 1.00 54.56 85 ASN A N 1
ATOM 694 C CA . ASN A 1 85 ? 13.093 7.312 -21.592 1.00 54.56 85 ASN A CA 1
ATOM 695 C C . ASN A 1 85 ? 13.300 5.798 -21.328 1.00 54.56 85 ASN A C 1
ATOM 697 O O . ASN A 1 85 ? 13.705 5.041 -22.207 1.00 54.56 85 ASN A O 1
ATOM 701 N N . ILE A 1 86 ? 13.044 5.345 -20.093 1.00 52.78 86 ILE A N 1
ATOM 702 C CA . ILE A 1 86 ? 13.456 4.017 -19.605 1.00 52.78 86 ILE A CA 1
ATOM 703 C C . ILE A 1 86 ? 12.472 2.917 -20.027 1.00 52.78 86 ILE A C 1
ATOM 705 O O . ILE A 1 86 ? 12.841 1.744 -20.049 1.00 52.78 86 ILE A O 1
ATOM 709 N N . ILE A 1 87 ? 11.221 3.236 -20.384 1.00 47.50 87 ILE A N 1
ATOM 710 C CA . ILE A 1 87 ? 10.236 2.230 -20.810 1.00 47.50 87 ILE A CA 1
ATOM 711 C C . ILE A 1 87 ? 9.232 2.857 -21.797 1.00 47.50 87 ILE A C 1
ATOM 713 O O . ILE A 1 87 ? 8.823 4.004 -21.641 1.00 47.50 87 ILE A O 1
ATOM 717 N N . GLY A 1 88 ? 8.771 2.084 -22.787 1.00 43.59 88 GLY A N 1
ATOM 718 C CA . GLY A 1 88 ? 7.571 2.380 -23.581 1.00 43.59 88 GLY A CA 1
ATOM 719 C C . GLY A 1 88 ? 6.301 2.309 -22.724 1.00 43.59 88 GLY A C 1
ATOM 720 O O . GLY A 1 88 ? 5.540 1.348 -22.796 1.00 43.59 88 GLY A O 1
ATOM 721 N N . ILE A 1 89 ? 6.102 3.304 -21.859 1.00 48.47 89 ILE A N 1
ATOM 722 C CA . ILE A 1 89 ? 4.994 3.445 -20.899 1.00 48.47 89 ILE A CA 1
ATOM 723 C C . ILE A 1 89 ? 3.777 4.030 -21.629 1.00 48.47 89 ILE A C 1
ATOM 725 O O . ILE A 1 89 ? 3.293 5.108 -21.305 1.00 48.47 89 ILE A O 1
ATOM 729 N N . LYS A 1 90 ? 3.293 3.339 -22.664 1.00 44.16 90 LYS A N 1
ATOM 730 C CA . LYS A 1 90 ? 1.945 3.580 -23.207 1.00 44.16 90 LYS A CA 1
ATOM 731 C C . LYS A 1 90 ? 0.900 2.650 -22.571 1.00 44.16 90 LYS A C 1
ATOM 733 O O . LYS A 1 90 ? -0.272 2.997 -22.532 1.00 44.16 90 LYS A O 1
ATOM 738 N N . ASP A 1 91 ? 1.336 1.548 -21.952 1.00 41.91 91 ASP A N 1
ATOM 739 C CA . ASP A 1 91 ? 0.455 0.564 -21.294 1.00 41.91 91 ASP A CA 1
ATOM 740 C C . ASP A 1 91 ? 0.166 0.871 -19.811 1.00 41.91 91 ASP A C 1
ATOM 742 O O . ASP A 1 91 ? -0.578 0.154 -19.147 1.00 41.91 91 ASP A O 1
ATOM 746 N N . PHE A 1 92 ? 0.758 1.928 -19.248 1.00 46.12 92 PHE A N 1
ATOM 747 C CA . PHE A 1 92 ? 0.631 2.271 -17.821 1.00 46.12 92 PHE A CA 1
ATOM 748 C C . PHE A 1 92 ? -0.591 3.138 -17.501 1.00 46.12 92 PHE A C 1
ATOM 750 O O . PHE A 1 92 ? -0.806 3.534 -16.353 1.00 46.12 92 PHE A O 1
ATOM 757 N N . THR A 1 93 ? -1.457 3.329 -18.498 1.00 41.16 93 THR A N 1
ATOM 758 C CA . THR A 1 93 ? -2.829 3.830 -18.359 1.00 41.16 93 THR A CA 1
ATOM 759 C C . THR A 1 93 ? -3.607 3.091 -17.258 1.00 41.16 93 THR A C 1
ATOM 761 O O . THR A 1 93 ? -4.539 3.654 -16.703 1.00 41.16 93 THR A O 1
ATOM 764 N N . ILE A 1 94 ? -3.157 1.901 -16.843 1.00 40.97 94 ILE A N 1
ATOM 765 C CA . ILE A 1 94 ? -3.696 1.064 -15.757 1.00 40.97 94 ILE A CA 1
ATO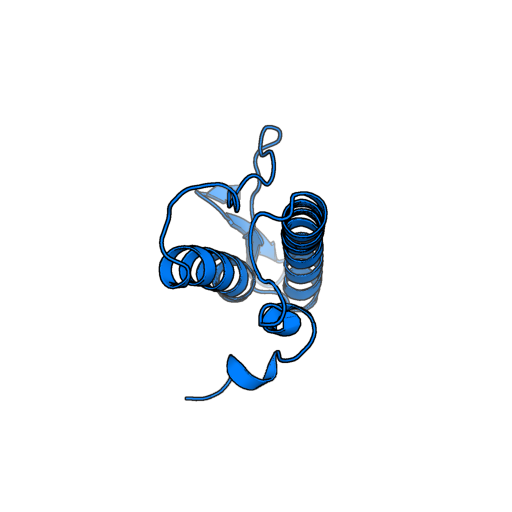M 766 C C . ILE A 1 94 ? -3.784 1.773 -14.387 1.00 40.97 94 ILE A C 1
ATOM 768 O O . ILE A 1 94 ? -4.586 1.366 -13.550 1.00 40.97 94 ILE A O 1
ATOM 772 N N . VAL A 1 95 ? -3.027 2.848 -14.121 1.00 44.19 95 VAL A N 1
ATOM 773 C CA . VAL A 1 95 ? -3.190 3.600 -12.852 1.00 44.19 95 VAL A CA 1
ATOM 774 C C . VAL A 1 95 ? -4.222 4.737 -12.968 1.00 44.19 95 VAL A C 1
ATOM 776 O O . VAL A 1 95 ? -4.774 5.162 -11.953 1.00 44.19 95 VAL A O 1
ATOM 779 N N . SER A 1 96 ? -4.537 5.202 -14.184 1.00 40.62 96 SER A N 1
ATOM 780 C CA . SER A 1 96 ? -5.497 6.299 -14.425 1.00 40.62 96 SER A CA 1
ATOM 781 C C . SER A 1 96 ? -6.857 5.817 -14.959 1.00 40.62 96 SER A C 1
ATOM 783 O O . SER A 1 96 ? -7.888 6.413 -14.665 1.00 40.62 96 SER A O 1
ATOM 785 N N . LEU A 1 97 ? -6.887 4.690 -15.670 1.00 36.78 97 LEU A N 1
ATOM 786 C CA . LEU A 1 97 ? -8.082 3.964 -16.075 1.00 36.78 97 LEU A CA 1
ATOM 787 C C . LEU A 1 97 ? -7.902 2.502 -15.677 1.00 36.78 97 LEU A C 1
ATOM 789 O O . LEU A 1 97 ? -7.316 1.709 -16.403 1.00 36.78 97 LEU A O 1
ATOM 793 N N . ASP A 1 98 ? -8.394 2.149 -14.500 1.00 36.12 98 ASP A N 1
ATOM 794 C CA . ASP A 1 98 ? -9.500 1.198 -14.395 1.00 36.12 98 ASP A CA 1
ATOM 795 C C . ASP A 1 98 ? -9.438 0.420 -13.076 1.00 36.12 98 ASP A C 1
ATOM 797 O O . ASP A 1 98 ? -8.974 -0.717 -12.980 1.00 36.12 98 ASP A O 1
ATOM 801 N N . LEU A 1 99 ? -10.009 1.032 -12.036 1.00 39.75 99 LEU A N 1
ATOM 802 C CA . LEU A 1 99 ? -10.411 0.319 -10.826 1.00 39.75 99 LEU A CA 1
ATOM 803 C C . LEU A 1 99 ? -11.438 -0.803 -11.124 1.00 39.75 99 LEU A C 1
ATOM 805 O O . LEU A 1 99 ? -11.743 -1.577 -10.222 1.00 39.75 99 LEU A O 1
ATOM 809 N N . ARG A 1 100 ? -11.968 -0.936 -12.356 1.00 32.78 100 ARG A N 1
ATOM 810 C CA . ARG A 1 100 ? -12.914 -1.999 -12.744 1.00 32.78 100 ARG A CA 1
ATOM 811 C C . ARG A 1 100 ? -12.245 -3.310 -13.172 1.00 32.78 100 ARG A C 1
ATOM 813 O O . ARG A 1 100 ? -12.948 -4.313 -13.255 1.00 32.78 100 ARG A O 1
ATOM 820 N N . MET A 1 101 ? -10.919 -3.371 -13.348 1.00 32.75 101 MET A N 1
ATOM 821 C CA . MET A 1 101 ? -10.214 -4.654 -13.553 1.00 32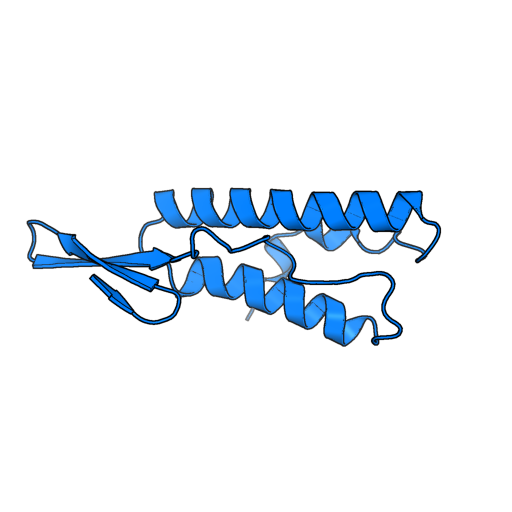.75 101 MET A CA 1
ATOM 822 C C . MET A 1 101 ? -9.818 -5.371 -12.251 1.00 32.75 101 MET A C 1
ATOM 824 O O . MET A 1 101 ? -9.377 -6.516 -12.306 1.00 32.75 101 MET A O 1
ATOM 828 N N . VAL A 1 102 ? -9.977 -4.737 -11.083 1.00 40.09 102 VAL A N 1
ATOM 829 C CA . VAL A 1 102 ? -9.572 -5.313 -9.781 1.00 40.09 102 VAL A CA 1
ATOM 830 C C . VAL A 1 102 ? -10.762 -5.896 -8.991 1.00 40.09 102 VAL A C 1
ATOM 832 O O . VAL A 1 102 ? -10.551 -6.561 -7.986 1.00 40.09 102 VAL A O 1
ATOM 835 N N . VAL A 1 103 ? -12.007 -5.758 -9.478 1.00 31.81 103 VAL A N 1
ATOM 836 C CA . VAL A 1 103 ? -13.231 -6.268 -8.807 1.00 31.81 103 VAL A CA 1
ATOM 837 C C . VAL A 1 103 ? -13.978 -7.316 -9.651 1.00 31.81 103 VAL A C 1
ATOM 839 O O . VAL A 1 103 ? -15.202 -7.331 -9.714 1.00 31.81 103 VAL A O 1
ATOM 842 N N . ARG A 1 104 ? -13.270 -8.215 -10.345 1.00 25.86 104 ARG A N 1
ATOM 843 C CA . ARG A 1 104 ? -13.907 -9.422 -10.903 1.00 25.86 104 ARG A CA 1
ATOM 844 C C . ARG A 1 104 ? -13.108 -10.681 -10.593 1.00 25.86 104 ARG A C 1
ATOM 846 O O . ARG A 1 104 ? -12.239 -11.084 -11.364 1.00 25.86 104 ARG A O 1
ATOM 853 N N . LYS A 1 105 ? -13.492 -11.329 -9.501 1.00 33.59 105 LYS A N 1
ATOM 854 C CA . LYS A 1 105 ? -13.996 -12.701 -9.542 1.00 33.59 105 LYS A CA 1
ATOM 855 C C . LYS A 1 105 ? -15.038 -12.884 -8.453 1.00 33.59 105 LYS A C 1
ATOM 857 O O . LYS A 1 105 ? -14.836 -12.282 -7.378 1.00 33.59 105 LYS A O 1
#

InterPro domains:
  IPR058912 Helix-turn-helix domain, animal [PF26215] (30-74)

Sequence (105 aa):
MPFLDAIFTRKEDGSVKFTLQRKKTHTDQHLNFASHQPKHQKLGIVRALMNRCDTITTEEGDKKCEMKHMRGVLRFYHDFAQNSNIIGIKDFTIVSLDLRMVVRK

Secondary structure (DSSP, 8-state):
-EETTEEEEE-TTS-EEEEE---TT-------TTS---HHHHHHHHHHHHHHHHHH--SHHHHHHHHHHHHHHHHHHHHHHHHTT-S-TTGGGGGTS-GGGSS--

pLDDT: mean 77.26, std 20.23, range [25.86, 95.06]

Organism: Ridgeia piscesae (NCBI:txid27915)

Solvent-accessible surface area (backbone atoms only — not comparable to full-atom values): 6542 Å² total; per-residue (Å²): 91,78,54,91,60,30,30,43,44,76,46,93,89,68,48,78,44,32,35,76,48,78,61,96,84,61,80,80,81,82,76,71,82,83,51,95,64,60,68,68,60,59,51,48,51,54,51,51,55,55,47,48,34,58,72,53,21,67,47,70,71,57,26,51,52,47,47,51,51,53,51,51,56,54,45,55,50,50,54,53,37,58,77,64,73,72,54,91,74,76,77,60,52,59,82,82,59,52,82,73,77,78,76,75,131

Foldseek 3Di:
DDDDQWDWDQDPVRDIFIAGDDDPPDPLPQDDLLDPDDPVVRVVSLVVQLVCLVVRGDDPVRSVVSNVVSLVSVVVNVVVCVVVVRDPPPVVCVSVDDPPVVPDD